Protein AF-A0A538DJI8-F1 (afdb_monomer)

Foldseek 3Di:
DVVVVVVVVVVLVVVLVVVLVVLVPDPVDDPVRSVVVSVCSVCVVVVVVVCCVVPPDDDD

Structure (mmCIF, N/CA/C/O backbone):
data_AF-A0A538DJI8-F1
#
_entry.id   AF-A0A538DJI8-F1
#
loop_
_atom_site.group_PDB
_atom_site.id
_atom_site.type_symbol
_atom_site.label_atom_id
_atom_site.label_alt_id
_atom_site.label_comp_id
_atom_site.label_asym_id
_atom_site.label_entity_id
_atom_site.label_seq_id
_atom_site.pdbx_PDB_ins_code
_atom_site.Cartn_x
_atom_site.Cartn_y
_atom_site.Cartn_z
_atom_site.occupancy
_atom_site.B_iso_or_equiv
_atom_site.auth_seq_id
_atom_site.auth_comp_id
_atom_site.auth_asym_id
_atom_site.auth_atom_id
_atom_site.pdbx_PDB_model_num
ATOM 1 N N . MET A 1 1 ? -15.783 -13.047 10.777 1.00 70.06 1 MET A N 1
ATOM 2 C CA . MET A 1 1 ? -14.474 -12.421 11.075 1.00 70.06 1 MET A CA 1
ATOM 3 C C . MET A 1 1 ? -13.332 -13.006 10.238 1.00 70.06 1 MET A C 1
ATOM 5 O O . MET A 1 1 ? -12.778 -12.278 9.430 1.00 70.06 1 MET A O 1
ATOM 9 N N . ARG A 1 2 ? -13.016 -14.309 10.339 1.00 87.81 2 ARG A N 1
ATOM 10 C CA . ARG A 1 2 ? -11.860 -14.929 9.643 1.00 87.81 2 ARG A CA 1
ATOM 11 C C . ARG A 1 2 ? -11.895 -14.806 8.108 1.00 87.81 2 ARG A C 1
ATOM 13 O O . ARG A 1 2 ? -10.884 -14.482 7.502 1.00 87.81 2 ARG A O 1
ATOM 20 N N . ILE A 1 3 ? -13.068 -15.002 7.500 1.00 92.94 3 ILE A N 1
ATOM 21 C CA . ILE A 1 3 ? -13.246 -14.925 6.037 1.00 92.94 3 ILE A CA 1
ATOM 22 C C . ILE A 1 3 ? -13.152 -13.480 5.528 1.00 92.94 3 ILE A C 1
ATOM 24 O O . ILE A 1 3 ? -12.542 -13.235 4.496 1.00 92.94 3 ILE A O 1
ATOM 28 N N . ILE A 1 4 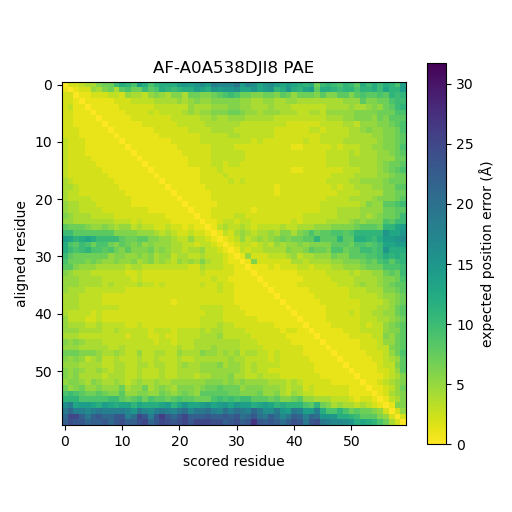? -13.703 -12.515 6.273 1.00 94.06 4 ILE A N 1
ATOM 29 C CA . ILE A 1 4 ? -13.704 -11.094 5.887 1.00 94.06 4 ILE A CA 1
ATOM 30 C C . ILE A 1 4 ? -12.274 -10.556 5.838 1.00 94.06 4 ILE A C 1
ATOM 32 O O . ILE A 1 4 ? -11.905 -9.906 4.869 1.00 94.06 4 ILE A O 1
ATOM 36 N N . ILE A 1 5 ? -11.454 -10.883 6.842 1.00 92.31 5 ILE A N 1
ATOM 37 C CA . ILE A 1 5 ? -10.036 -10.499 6.862 1.00 92.31 5 ILE A CA 1
ATOM 38 C C . ILE A 1 5 ? -9.324 -11.079 5.636 1.00 92.31 5 ILE A C 1
ATOM 40 O O . ILE A 1 5 ? -8.629 -10.351 4.937 1.00 92.31 5 ILE A O 1
ATOM 44 N N . GLY A 1 6 ? -9.560 -12.358 5.322 1.00 94.31 6 GLY A N 1
ATOM 45 C CA . GLY A 1 6 ? -9.024 -12.980 4.110 1.00 94.31 6 GLY A CA 1
ATOM 46 C C . GLY A 1 6 ? -9.448 -12.257 2.828 1.00 94.31 6 GLY A C 1
ATOM 47 O O . GLY A 1 6 ? -8.602 -11.948 1.995 1.00 94.31 6 GLY A O 1
ATOM 48 N N . ALA A 1 7 ? -10.732 -11.919 2.687 1.00 95.00 7 ALA A N 1
ATOM 49 C CA . ALA A 1 7 ? -11.247 -11.206 1.518 1.00 95.00 7 ALA A CA 1
ATOM 50 C C . ALA A 1 7 ? 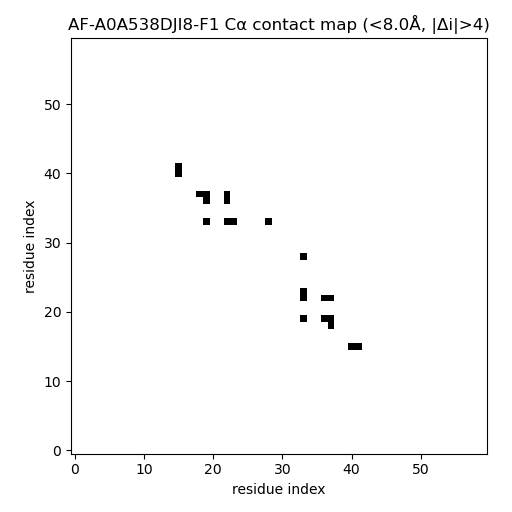-10.635 -9.802 1.371 1.00 95.00 7 ALA A C 1
ATOM 52 O O . ALA A 1 7 ? -10.238 -9.419 0.273 1.00 95.00 7 ALA A O 1
ATOM 53 N N . VAL A 1 8 ? -10.497 -9.059 2.473 1.00 95.12 8 VAL A N 1
ATOM 54 C CA . VAL A 1 8 ? -9.852 -7.737 2.482 1.00 95.12 8 VAL A CA 1
ATOM 55 C C . VAL A 1 8 ? -8.375 -7.846 2.105 1.00 95.12 8 VAL A C 1
ATOM 57 O O . VAL A 1 8 ? -7.906 -7.045 1.303 1.00 95.12 8 VAL A O 1
ATOM 60 N N . LEU A 1 9 ? -7.652 -8.851 2.611 1.00 93.69 9 LEU A N 1
ATOM 61 C CA . LEU A 1 9 ? -6.246 -9.081 2.256 1.00 93.69 9 LEU A CA 1
ATOM 62 C C . LEU A 1 9 ? -6.073 -9.416 0.771 1.00 93.69 9 LEU A C 1
ATOM 64 O O . LEU A 1 9 ? -5.156 -8.907 0.130 1.00 93.69 9 LEU A O 1
ATOM 68 N N . VAL A 1 10 ? -6.966 -10.233 0.209 1.00 96.56 10 VAL A N 1
ATOM 69 C CA . VAL A 1 10 ? -6.947 -10.564 -1.223 1.00 96.56 10 VAL A CA 1
ATOM 70 C C . VAL A 1 10 ? -7.236 -9.326 -2.070 1.00 96.56 10 VAL A C 1
ATOM 72 O O . VAL A 1 10 ? -6.486 -9.039 -3.000 1.00 96.56 10 VAL A O 1
ATOM 75 N N . LEU A 1 11 ? -8.276 -8.557 -1.733 1.00 96.69 11 LEU A N 1
ATOM 76 C CA . LEU A 1 11 ? -8.594 -7.305 -2.424 1.00 96.69 11 LEU A CA 1
ATOM 77 C C . LEU A 1 11 ? -7.436 -6.306 -2.339 1.00 96.69 11 LEU A C 1
ATOM 79 O O . LEU A 1 11 ? -7.059 -5.720 -3.352 1.00 96.69 11 LEU A O 1
ATOM 83 N N . PHE A 1 12 ? -6.834 -6.159 -1.159 1.00 95.75 12 PHE A N 1
ATOM 84 C CA . PHE A 1 12 ? -5.661 -5.319 -0.951 1.00 95.75 12 PHE A CA 1
ATOM 85 C C . PHE A 1 12 ? -4.500 -5.746 -1.852 1.00 95.75 12 PHE A C 1
ATOM 87 O O . PHE A 1 12 ? -3.941 -4.906 -2.552 1.00 95.75 12 PHE A O 1
ATOM 94 N N . LEU A 1 13 ? -4.173 -7.041 -1.900 1.00 96.25 13 LEU A N 1
ATOM 95 C CA . LEU A 1 13 ? -3.078 -7.544 -2.727 1.00 96.25 13 LEU A CA 1
ATOM 96 C C . LEU A 1 13 ? -3.343 -7.320 -4.223 1.00 96.25 13 LEU A C 1
ATOM 98 O O . LEU A 1 13 ? -2.436 -6.915 -4.947 1.00 96.25 13 LEU A O 1
ATOM 102 N N . ILE A 1 14 ? -4.582 -7.520 -4.687 1.00 97.56 14 ILE A N 1
ATOM 103 C CA . ILE A 1 14 ? -4.972 -7.255 -6.082 1.00 97.56 14 ILE A CA 1
ATOM 104 C C . ILE A 1 14 ? -4.779 -5.774 -6.427 1.00 97.56 14 ILE A C 1
ATOM 106 O O . ILE A 1 14 ? -4.194 -5.451 -7.465 1.00 97.56 14 ILE A O 1
ATOM 110 N N . LEU A 1 15 ? -5.259 -4.872 -5.568 1.00 96.50 15 LEU A N 1
ATOM 111 C CA . LEU A 1 15 ? -5.117 -3.429 -5.765 1.00 96.50 15 LEU A CA 1
ATOM 112 C C . LEU A 1 15 ? -3.649 -3.001 -5.719 1.00 96.50 15 LEU A C 1
ATOM 114 O O . LEU A 1 15 ? -3.219 -2.224 -6.570 1.00 96.50 15 LEU A O 1
ATOM 118 N N . TRP A 1 16 ? -2.871 -3.553 -4.788 1.00 96.81 16 TRP A N 1
ATOM 119 C CA . TRP A 1 16 ? -1.446 -3.278 -4.670 1.00 96.81 16 TRP A CA 1
ATOM 120 C C . TRP A 1 16 ? -0.681 -3.724 -5.920 1.00 96.81 16 TRP A C 1
ATOM 122 O O . TRP A 1 16 ? 0.033 -2.916 -6.504 1.00 96.81 16 TRP A O 1
ATOM 132 N N . VAL A 1 17 ? -0.888 -4.952 -6.414 1.00 97.00 17 VAL A N 1
ATOM 133 C CA . VAL A 1 17 ? -0.239 -5.428 -7.651 1.00 97.00 17 VAL A CA 1
ATOM 134 C C . VAL A 1 17 ? -0.604 -4.543 -8.844 1.00 97.00 17 VAL A C 1
ATOM 136 O O . VAL A 1 17 ? 0.275 -4.181 -9.626 1.00 97.00 17 VAL A O 1
ATOM 139 N N . ARG A 1 18 ? -1.877 -4.148 -8.985 1.00 97.12 18 ARG A N 1
ATOM 140 C CA . ARG A 1 18 ? -2.282 -3.224 -10.056 1.00 97.12 18 ARG A CA 1
ATOM 141 C C . ARG A 1 18 ? -1.596 -1.867 -9.944 1.00 97.12 18 ARG A C 1
ATOM 143 O O . ARG A 1 18 ? -1.121 -1.366 -10.958 1.00 97.12 18 ARG A O 1
ATOM 150 N N . ALA A 1 19 ? -1.523 -1.300 -8.744 1.00 95.88 19 ALA A N 1
ATOM 151 C CA . ALA A 1 19 ? -0.845 -0.031 -8.506 1.00 95.88 19 ALA A CA 1
ATOM 152 C C . ALA A 1 19 ? 0.661 -0.127 -8.796 1.00 95.88 19 ALA A C 1
ATOM 154 O O . ALA A 1 19 ? 1.224 0.763 -9.424 1.00 95.88 19 ALA A O 1
ATOM 155 N N . VAL A 1 20 ? 1.309 -1.236 -8.424 1.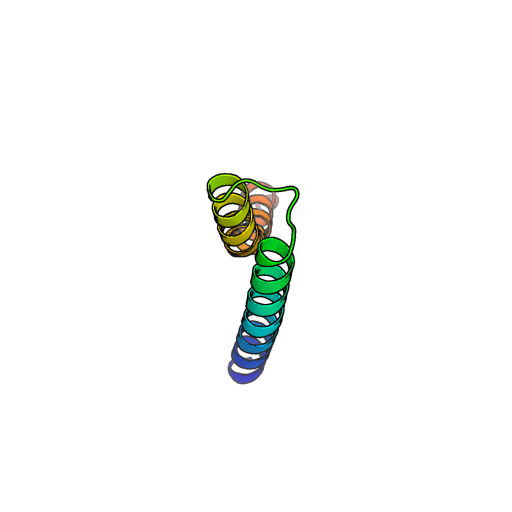00 95.94 20 VAL A N 1
ATOM 156 C CA . VAL A 1 20 ? 2.711 -1.497 -8.771 1.00 95.94 20 VAL A CA 1
ATOM 157 C C . VAL A 1 20 ? 2.877 -1.553 -10.288 1.00 95.94 20 VAL A C 1
ATOM 159 O O . VAL A 1 20 ? 3.704 -0.828 -10.828 1.00 95.94 20 VAL A O 1
ATOM 162 N N . ILE A 1 21 ? 2.069 -2.333 -11.009 1.00 96.38 21 ILE A N 1
ATOM 163 C CA . ILE A 1 21 ? 2.143 -2.390 -12.479 1.00 96.38 21 ILE A CA 1
ATOM 164 C C . ILE A 1 21 ? 1.973 -0.993 -13.092 1.00 96.38 21 ILE A C 1
ATOM 166 O O . ILE A 1 21 ? 2.723 -0.633 -13.997 1.00 96.38 21 ILE A O 1
ATOM 170 N N . ASP A 1 22 ? 1.038 -0.191 -12.585 1.00 95.31 22 ASP A N 1
ATOM 171 C CA . ASP A 1 22 ? 0.822 1.185 -13.035 1.00 95.31 22 ASP A CA 1
ATOM 172 C C . ASP A 1 22 ? 2.066 2.072 -12.830 1.00 95.31 22 ASP A C 1
ATOM 174 O O . ASP A 1 22 ? 2.559 2.697 -13.771 1.00 95.31 22 ASP A O 1
ATOM 178 N N . VAL A 1 23 ? 2.680 2.023 -11.644 1.00 95.06 23 VAL A N 1
ATOM 179 C CA . VAL A 1 23 ? 3.943 2.720 -11.340 1.00 95.06 23 VAL A CA 1
ATOM 180 C C . VAL A 1 23 ? 5.090 2.247 -12.239 1.00 95.06 23 VAL A C 1
ATOM 182 O O . VAL A 1 23 ? 5.938 3.041 -12.644 1.00 95.06 23 VAL A O 1
ATOM 185 N N . PHE A 1 24 ? 5.137 0.963 -12.592 1.00 92.44 24 PHE A N 1
ATOM 186 C CA . PHE A 1 24 ? 6.169 0.446 -13.488 1.00 92.44 24 PHE A CA 1
ATOM 187 C C . PHE A 1 24 ? 5.957 0.858 -14.949 1.00 92.44 24 PHE A C 1
ATOM 189 O O . PHE A 1 24 ? 6.950 1.039 -15.661 1.00 92.44 24 PHE A O 1
ATOM 196 N N . ARG A 1 25 ? 4.705 1.073 -15.375 1.00 93.88 25 ARG A N 1
ATOM 197 C CA . ARG A 1 25 ? 4.343 1.607 -16.702 1.00 93.88 25 ARG A CA 1
ATOM 198 C C . ARG A 1 25 ? 4.659 3.091 -16.853 1.00 93.88 25 ARG A C 1
ATOM 200 O O . ARG A 1 25 ? 4.835 3.568 -17.969 1.00 93.88 25 ARG A O 1
ATOM 207 N N . ARG A 1 26 ? 4.751 3.824 -15.747 1.00 91.50 26 ARG A N 1
ATOM 208 C CA . ARG A 1 26 ? 5.170 5.224 -15.746 1.00 91.50 26 ARG A CA 1
ATOM 209 C C . ARG A 1 26 ? 6.629 5.361 -16.190 1.00 91.50 26 ARG A C 1
ATOM 211 O O . ARG A 1 26 ? 7.527 4.708 -15.653 1.00 91.50 26 ARG A O 1
ATOM 218 N N . HIS A 1 27 ? 6.870 6.201 -17.192 1.00 89.06 27 HIS A N 1
ATOM 219 C CA . HIS A 1 27 ? 8.206 6.443 -17.754 1.00 89.06 27 HIS A CA 1
ATOM 220 C C . HIS A 1 27 ? 8.931 7.628 -17.101 1.00 89.06 27 HIS A C 1
ATOM 222 O O . HIS A 1 27 ? 10.122 7.807 -17.322 1.00 89.06 27 HIS A O 1
ATOM 228 N N . ASP A 1 28 ? 8.237 8.406 -16.270 1.00 90.12 28 ASP A N 1
ATOM 229 C CA . ASP A 1 28 ? 8.761 9.590 -15.582 1.00 90.12 28 ASP A CA 1
ATOM 230 C C . ASP A 1 28 ? 9.559 9.267 -14.305 1.00 90.12 28 ASP A C 1
ATOM 232 O O . ASP A 1 28 ? 10.190 10.146 -13.724 1.00 90.12 28 ASP A O 1
ATOM 236 N N . LEU A 1 29 ? 9.559 8.006 -13.866 1.00 89.44 29 LEU A N 1
ATOM 237 C CA . LEU A 1 29 ? 10.206 7.557 -12.633 1.00 89.44 29 LEU A CA 1
ATOM 238 C C . LEU A 1 29 ? 11.438 6.692 -12.916 1.00 89.44 29 LEU A C 1
ATOM 240 O O . LEU A 1 29 ? 11.382 5.735 -13.694 1.00 89.44 29 LEU A O 1
ATOM 244 N N . SER A 1 30 ? 12.534 6.972 -12.205 1.00 91.25 30 SER A N 1
ATOM 245 C CA . SER A 1 30 ? 13.711 6.098 -12.172 1.00 91.25 30 SER A CA 1
ATOM 246 C C . SER A 1 30 ? 13.376 4.740 -11.538 1.00 91.25 30 SER A C 1
ATOM 248 O O . SER A 1 30 ? 12.424 4.618 -10.762 1.00 91.25 30 SER A O 1
ATOM 250 N N . GLY A 1 31 ? 14.172 3.703 -11.828 1.00 88.88 31 GLY A N 1
ATOM 251 C CA . GLY A 1 31 ? 13.953 2.358 -11.271 1.00 88.88 31 GLY A CA 1
ATOM 252 C C . GLY A 1 31 ? 13.892 2.338 -9.736 1.00 88.88 31 GLY A C 1
ATOM 253 O O . GLY A 1 31 ? 13.022 1.686 -9.162 1.00 88.88 31 GLY A O 1
ATOM 254 N N . GLY A 1 32 ? 14.742 3.131 -9.073 1.00 92.50 32 GLY A N 1
ATOM 255 C CA . GLY A 1 32 ? 14.707 3.306 -7.617 1.00 92.50 32 GLY A CA 1
ATOM 256 C C . GLY A 1 32 ? 13.442 4.015 -7.123 1.00 92.50 32 GLY A C 1
ATOM 257 O O . GLY A 1 32 ? 12.858 3.596 -6.127 1.00 92.50 32 GLY A O 1
ATOM 258 N N . GLY A 1 33 ? 12.959 5.029 -7.852 1.00 93.94 33 GLY A N 1
ATOM 259 C CA . GLY A 1 33 ? 11.694 5.700 -7.541 1.00 93.94 33 GLY A CA 1
ATOM 260 C C . GLY A 1 33 ? 10.500 4.747 -7.608 1.00 93.94 33 GLY A C 1
ATOM 261 O O . GLY A 1 33 ? 9.658 4.747 -6.713 1.00 93.94 33 GLY A O 1
ATOM 262 N N . LYS A 1 34 ? 10.462 3.868 -8.617 1.00 94.06 34 LYS A N 1
ATOM 263 C CA . LYS A 1 34 ? 9.422 2.833 -8.755 1.00 94.06 34 LYS A CA 1
ATOM 264 C C . LYS A 1 34 ? 9.415 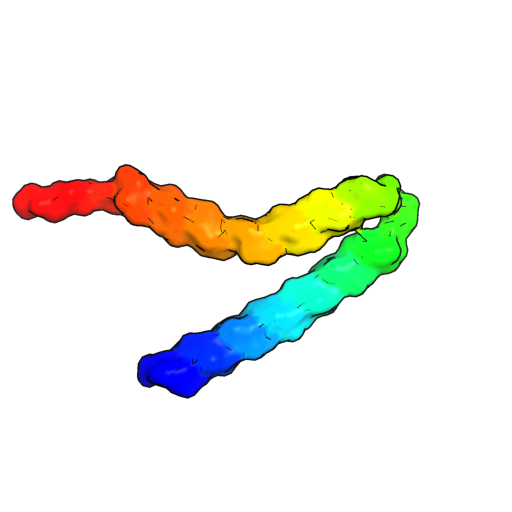1.864 -7.572 1.00 94.06 34 LYS A C 1
ATOM 266 O O . LYS A 1 34 ? 8.359 1.611 -6.994 1.00 94.06 34 LYS A O 1
ATOM 271 N N . ALA A 1 35 ? 10.589 1.361 -7.187 1.00 95.06 35 ALA A N 1
ATOM 272 C CA . ALA A 1 35 ? 10.731 0.458 -6.046 1.00 95.06 35 ALA A CA 1
ATOM 273 C C . ALA A 1 35 ? 10.313 1.129 -4.726 1.00 95.06 35 ALA A C 1
ATOM 275 O O . ALA A 1 35 ? 9.562 0.539 -3.949 1.00 95.06 35 ALA A O 1
ATOM 276 N N . GLY A 1 36 ? 10.729 2.381 -4.507 1.00 96.00 36 GLY A N 1
ATOM 277 C CA . GLY A 1 36 ? 10.332 3.163 -3.335 1.00 96.00 36 GLY A CA 1
ATOM 278 C C . GLY A 1 36 ? 8.815 3.333 -3.230 1.00 96.00 36 GLY A C 1
ATOM 279 O O . GLY A 1 36 ? 8.242 3.081 -2.172 1.00 96.00 36 GLY A O 1
ATOM 280 N N . TRP A 1 37 ? 8.148 3.670 -4.337 1.00 95.38 37 TRP A N 1
ATOM 281 C CA . TRP A 1 37 ? 6.688 3.801 -4.374 1.00 95.38 37 TRP A CA 1
ATOM 282 C C . TRP A 1 37 ? 5.957 2.483 -4.108 1.00 95.38 37 TRP A C 1
ATOM 284 O O . TRP A 1 37 ? 4.999 2.468 -3.335 1.00 95.38 37 TRP A O 1
ATOM 294 N N . ALA A 1 38 ? 6.421 1.373 -4.686 1.00 95.31 38 ALA A N 1
ATOM 295 C CA . ALA A 1 38 ? 5.832 0.055 -4.450 1.00 95.31 38 ALA A CA 1
ATOM 296 C C . ALA A 1 38 ? 5.900 -0.355 -2.9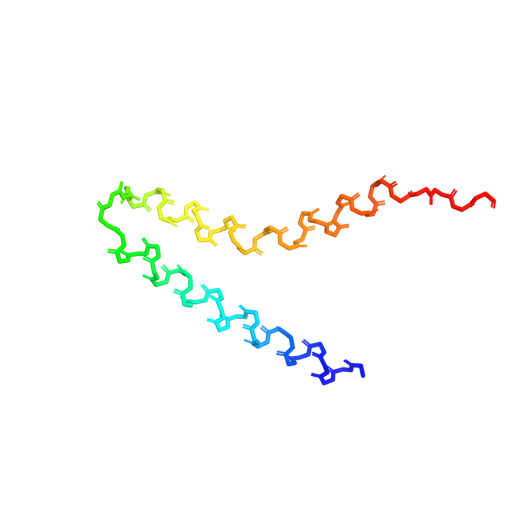66 1.00 95.31 38 ALA A C 1
ATOM 298 O O . ALA A 1 38 ? 4.909 -0.825 -2.399 1.00 95.31 38 ALA A O 1
ATOM 299 N N . ILE A 1 39 ? 7.054 -0.130 -2.326 1.00 96.25 39 ILE A N 1
ATOM 300 C CA . ILE A 1 39 ? 7.267 -0.405 -0.898 1.00 96.25 39 ILE A CA 1
ATOM 301 C C . ILE A 1 39 ? 6.406 0.524 -0.038 1.00 96.25 39 ILE A C 1
ATOM 303 O O . ILE A 1 39 ? 5.739 0.065 0.889 1.00 96.25 39 ILE A O 1
ATOM 307 N N . PHE A 1 40 ? 6.367 1.818 -0.359 1.00 96.06 40 PHE A N 1
ATOM 308 C CA . PHE A 1 40 ? 5.555 2.789 0.369 1.00 96.06 40 PHE A CA 1
ATOM 309 C C . PHE A 1 40 ? 4.074 2.391 0.391 1.00 96.06 40 PHE A C 1
ATOM 311 O O . PHE A 1 40 ? 3.474 2.343 1.463 1.00 96.06 40 PHE A O 1
ATOM 318 N N . MET A 1 41 ? 3.500 2.019 -0.759 1.00 95.75 41 MET A N 1
ATOM 319 C CA . MET A 1 41 ? 2.105 1.563 -0.856 1.00 95.75 41 MET A CA 1
ATOM 320 C C . MET A 1 41 ? 1.822 0.305 -0.021 1.00 95.75 41 MET A C 1
ATOM 322 O O . MET A 1 41 ? 0.701 0.128 0.454 1.00 95.75 41 MET A O 1
ATOM 326 N N . LEU A 1 42 ? 2.823 -0.559 0.172 1.00 95.31 42 LEU A N 1
ATOM 327 C CA . LEU A 1 42 ? 2.699 -1.757 1.003 1.00 95.31 42 LEU A CA 1
ATOM 328 C C . LEU A 1 42 ? 2.673 -1.412 2.500 1.00 95.31 42 LEU A C 1
ATOM 330 O O . LEU A 1 42 ? 1.921 -2.015 3.260 1.00 95.31 42 LEU A O 1
ATOM 334 N N . ILE A 1 43 ? 3.489 -0.441 2.921 1.00 96.06 43 ILE A N 1
ATOM 335 C CA . ILE A 1 43 ? 3.699 -0.092 4.335 1.00 96.06 43 ILE A CA 1
ATOM 336 C C . ILE A 1 43 ? 2.6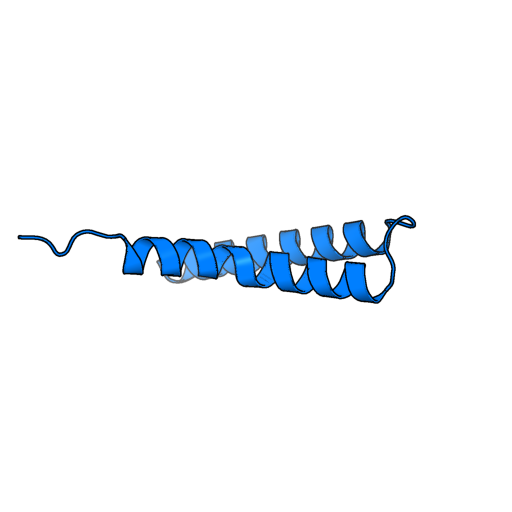68 0.932 4.845 1.00 96.06 43 ILE A C 1
ATOM 338 O O . ILE A 1 43 ? 2.288 0.896 6.016 1.00 96.06 43 ILE A O 1
ATOM 342 N N . LEU A 1 44 ? 2.171 1.819 3.979 1.00 95.00 44 LEU A N 1
ATOM 343 C CA . LEU A 1 44 ? 1.216 2.885 4.303 1.00 95.00 44 LEU A CA 1
ATOM 344 C C . LEU A 1 44 ? 0.029 2.466 5.206 1.00 95.00 44 LEU A C 1
ATOM 346 O O . LEU A 1 44 ? -0.214 3.161 6.197 1.00 95.00 44 LEU A O 1
ATOM 350 N N . PRO A 1 45 ? -0.698 1.357 4.951 1.00 91.88 45 PRO A N 1
ATOM 351 C CA . PRO A 1 45 ? -1.816 0.952 5.812 1.00 91.88 45 PRO A CA 1
ATOM 352 C C . PRO A 1 45 ? -1.395 0.619 7.253 1.00 91.88 45 PRO A C 1
ATOM 354 O O . PRO A 1 45 ? -2.171 0.830 8.185 1.00 91.88 45 PRO A O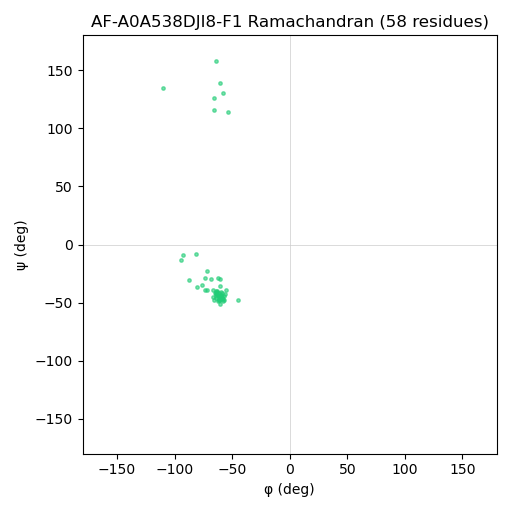 1
ATOM 357 N N . PHE A 1 46 ? -0.161 0.157 7.464 1.00 94.12 46 PHE A N 1
ATOM 358 C CA . PHE A 1 46 ? 0.371 -0.116 8.799 1.00 94.12 46 PHE A CA 1
ATOM 359 C C . PHE A 1 46 ? 0.746 1.167 9.534 1.00 94.12 46 PHE A C 1
ATOM 361 O O . PHE A 1 46 ? 0.539 1.253 10.740 1.00 94.12 46 PHE A O 1
ATOM 368 N N . ILE A 1 47 ? 1.232 2.187 8.821 1.00 95.44 47 ILE A N 1
ATOM 369 C CA . ILE A 1 47 ? 1.542 3.491 9.420 1.00 95.44 47 ILE A CA 1
ATOM 370 C C . ILE A 1 47 ? 0.280 4.109 10.026 1.00 95.44 47 ILE A C 1
ATOM 372 O O . ILE A 1 47 ? 0.319 4.557 11.166 1.00 95.44 47 ILE A O 1
ATOM 376 N N . GLY A 1 48 ? -0.852 4.083 9.316 1.00 92.44 48 GLY A N 1
ATOM 377 C CA . GLY A 1 48 ? -2.120 4.599 9.849 1.00 92.44 48 GLY A CA 1
ATOM 378 C C . GLY A 1 48 ? -2.562 3.884 11.131 1.00 92.44 48 GLY A C 1
ATOM 379 O O . GLY A 1 48 ? -2.986 4.529 12.090 1.00 92.44 48 GLY A O 1
ATOM 380 N N . LEU A 1 49 ? -2.392 2.559 11.179 1.00 94.88 49 LEU A N 1
ATOM 381 C CA . LEU A 1 49 ? -2.658 1.755 12.376 1.00 94.88 49 LEU A CA 1
ATOM 382 C C . LEU A 1 49 ? -1.714 2.122 13.525 1.00 94.88 49 LEU A C 1
ATOM 384 O O . LEU A 1 49 ? -2.175 2.326 14.646 1.00 94.88 49 LEU A O 1
ATOM 388 N N . LEU A 1 50 ? -0.414 2.258 13.252 1.00 94.56 50 LEU A N 1
ATOM 389 C CA . LEU A 1 50 ? 0.576 2.653 14.254 1.00 94.56 50 LEU A CA 1
ATOM 390 C C . LEU A 1 50 ? 0.268 4.040 14.820 1.00 94.56 50 LEU A C 1
ATOM 392 O O . LEU A 1 50 ? 0.209 4.203 16.037 1.00 94.56 50 LEU A O 1
ATOM 396 N N . VAL A 1 51 ? -0.019 5.013 13.957 1.00 95.88 51 VAL A N 1
ATOM 397 C CA . VAL A 1 51 ? -0.405 6.369 14.362 1.00 95.88 51 VAL A CA 1
ATOM 398 C C . VAL A 1 51 ? -1.656 6.337 15.235 1.00 95.88 51 VAL A C 1
ATOM 400 O O . VAL A 1 51 ? -1.654 6.937 16.306 1.00 95.88 51 VAL A O 1
ATOM 403 N N . TYR A 1 52 ? -2.694 5.587 14.849 1.00 92.88 52 TYR A N 1
ATOM 404 C CA . TYR A 1 52 ? -3.880 5.408 15.689 1.00 92.88 52 TYR A CA 1
ATOM 405 C C . TYR A 1 52 ? -3.522 4.827 17.060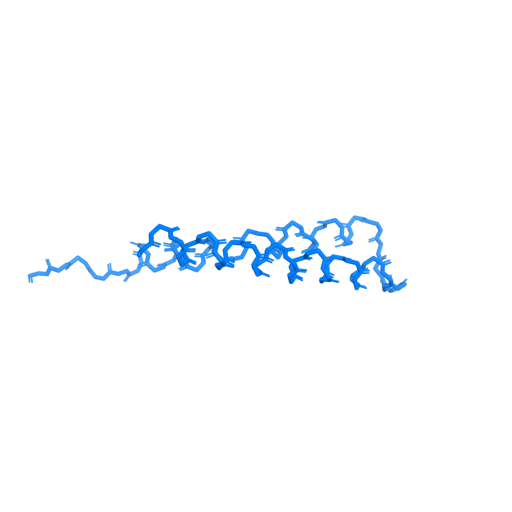 1.00 92.88 52 TYR A C 1
ATOM 407 O O . TYR A 1 52 ? -3.995 5.323 18.077 1.00 92.88 52 TYR A O 1
ATOM 415 N N . THR A 1 53 ? -2.661 3.809 17.117 1.00 92.69 53 THR A N 1
ATOM 416 C CA . THR A 1 53 ? -2.261 3.208 18.398 1.00 92.69 53 THR A CA 1
ATOM 417 C C . THR A 1 53 ? -1.403 4.122 19.269 1.00 92.6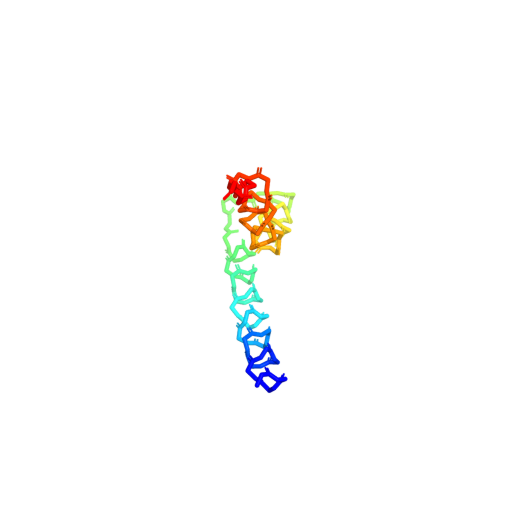9 53 THR A C 1
ATOM 419 O O . THR A 1 53 ? -1.473 4.009 20.488 1.00 92.69 53 THR A O 1
ATOM 422 N N . MET A 1 54 ? -0.621 5.022 18.671 1.00 93.69 54 MET A N 1
ATOM 423 C CA . MET A 1 54 ? 0.207 5.987 19.398 1.00 93.69 54 MET A CA 1
ATOM 424 C C . MET A 1 54 ? -0.600 7.194 19.880 1.00 93.69 54 MET A C 1
ATOM 426 O O . MET A 1 54 ? -0.338 7.710 20.960 1.00 93.69 54 MET A O 1
ATOM 430 N N . LEU A 1 55 ? -1.569 7.649 19.080 1.00 94.81 55 LEU A N 1
ATOM 431 C CA . LEU A 1 55 ? -2.369 8.841 19.363 1.00 94.81 55 LEU A CA 1
ATOM 432 C C . LEU A 1 55 ? -3.692 8.542 20.067 1.00 94.81 55 LEU A C 1
ATOM 434 O O . LEU A 1 55 ? -4.340 9.476 20.542 1.00 94.81 55 LEU A O 1
ATOM 438 N N . ARG A 1 56 ? -4.134 7.277 20.129 1.00 89.38 56 ARG A N 1
ATOM 439 C CA . ARG A 1 56 ? -5.348 6.938 20.878 1.00 89.38 56 ARG A CA 1
ATOM 440 C C . ARG A 1 56 ? -5.168 7.370 22.339 1.00 89.38 56 ARG A C 1
ATOM 442 O O . ARG A 1 56 ? -4.159 7.021 22.952 1.00 89.38 56 ARG A O 1
ATOM 449 N N . PRO A 1 57 ? -6.133 8.094 22.921 1.00 83.06 57 PRO A N 1
ATOM 450 C CA . PRO A 1 57 ? -6.075 8.423 24.334 1.00 83.06 57 PRO A CA 1
ATOM 451 C C . PRO A 1 57 ? -6.076 7.131 25.159 1.00 83.06 57 PRO A C 1
ATOM 453 O O . PRO A 1 57 ? -6.789 6.169 24.847 1.00 83.06 57 PRO A O 1
ATOM 456 N N . ALA A 1 58 ? -5.256 7.097 26.209 1.00 78.00 58 ALA A N 1
ATOM 457 C CA . ALA A 1 58 ? -5.422 6.106 27.257 1.00 78.00 58 ALA A CA 1
ATOM 458 C C . ALA A 1 58 ? -6.760 6.422 27.927 1.00 78.00 58 ALA A C 1
ATOM 460 O O . ALA A 1 58 ? -6.943 7.526 28.435 1.00 78.00 58 ALA A O 1
ATOM 461 N N . ASN A 1 59 ? -7.713 5.496 27.827 1.00 78.50 59 ASN A N 1
ATOM 462 C CA . ASN A 1 59 ? -9.017 5.641 28.461 1.00 78.50 59 ASN A CA 1
ATOM 463 C C . ASN A 1 59 ? -8.788 5.935 29.956 1.00 78.50 59 ASN A C 1
ATOM 465 O O . ASN A 1 59 ? -8.213 5.087 30.643 1.00 78.50 59 ASN A O 1
ATOM 469 N N . VAL A 1 60 ? -9.167 7.138 30.401 1.00 60.06 60 VAL A N 1
ATOM 470 C CA . VAL A 1 60 ? -9.256 7.523 31.820 1.00 60.06 60 VAL A CA 1
ATOM 471 C C . VAL A 1 60 ? -10.526 6.969 32.443 1.00 60.06 60 VAL A C 1
ATOM 473 O O . VAL A 1 60 ? -11.540 6.875 31.712 1.00 60.06 60 VAL A O 1
#

Mean predicted aligned error: 4.55 Å

Sequence (60 aa):
MRIIIGAVLVLFLILWVRAVIDVFRRHDLSGGGKAGWAIFMLILPFIGLLVYTMLRPANV

Solvent-accessible surface area (backbone atoms only — not comparable to full-atom values): 3554 Å² total; per-residue (Å²): 110,75,65,57,54,52,52,52,52,51,52,49,50,54,53,48,53,51,51,39,53,52,50,65,70,43,82,90,55,54,74,66,54,39,54,51,50,47,52,46,68,67,47,49,68,55,51,56,52,51,51,48,68,71,67,51,76,78,87,126

Secondary structure (DSSP, 8-state):
-HHHHHHHHHHHHHHHHHHHHHHHH-SSS-HHHHHHHHHHHHHHHHHHHHHHHHHSPP--

pLDDT: mean 92.49, std 6.46, range [60.06, 97.56]

Radius of gyration: 15.65 Å; Cα contacts (8 Å, |Δi|>4): 11; chains: 1; bounding box: 29×24×50 Å